Protein AF-A0A8X6XE04-F1 (afdb_monomer)

Secondary structure (DSSP, 8-state):
-----------------------S-STTTHHHHHHHHHHHHHHGGG-TT------GGG--PPP----TTEEEEEEEEGGGTEEEEEEEEPTTSB-----STTS--SEEEPTTEEEEEEGGGTEEEEEE-

Mean predicted aligned error: 15.9 Å

Solvent-accessible surface area (backbone atoms only — not comparable to full-atom values): 8586 Å² total; per-residue (Å²): 134,84,88,83,90,80,85,80,84,86,81,78,91,78,88,79,84,74,86,75,84,68,83,92,78,68,68,78,68,53,54,62,59,51,52,52,52,51,53,56,59,64,66,65,73,79,68,86,74,82,65,64,89,66,67,53,91,79,56,86,66,72,90,82,83,58,55,97,69,34,42,81,37,73,44,56,32,78,78,48,59,20,64,37,61,24,38,58,34,51,76,75,34,78,46,79,73,85,78,64,90,86,65,73,73,60,58,42,46,36,90,72,34,41,68,40,79,38,75,97,72,75,42,36,24,12,40,72,116

pLDDT: mean 76.39, std 16.83, range [42.0, 96.25]

Nearest PDB structures (foldseek):
  2n8k-assembly1_A  TM=3.925E-01  e=5.321E-02  Chilobrachys guangxiensis
  7uqz-assembly1_r  TM=2.158E-01  e=7.529E+00  Saccharomyces cerevisiae BY4741
  4v79-assembly1_BX  TM=2.069E-01  e=9.178E+00  Escherichia coli K-12

Sequence (129 aa):
MSKDLFLVDKEPHSTWSSETQTPLLIHHSYNKMFQIILLFITGIIVADAIGCVTDCKKVHCKPVHCSEDQMLVKNALNCGCCDQCRTIIRKGKHCNPSIFGGAPPTSQCVEGTSCTYVERYSTTLCIGR

Structure (mmCIF, N/CA/C/O backbone):
data_AF-A0A8X6XE04-F1
#
_entry.id   AF-A0A8X6XE04-F1
#
loop_
_atom_site.group_PDB
_atom_site.id
_atom_site.type_symbol
_atom_site.label_atom_id
_atom_site.label_alt_id
_atom_site.label_comp_id
_atom_site.label_asym_id
_atom_site.label_entity_id
_atom_site.label_seq_id
_atom_site.pdbx_PDB_ins_code
_atom_site.Cartn_x
_atom_site.Cartn_y
_atom_site.Cartn_z
_atom_site.occupancy
_atom_site.B_iso_or_equiv
_atom_site.auth_seq_id
_atom_site.auth_comp_id
_atom_site.auth_asym_id
_atom_site.auth_atom_id
_atom_site.pdbx_PDB_model_num
ATOM 1 N N . MET A 1 1 ? -37.042 38.194 44.219 1.00 42.00 1 MET A N 1
ATOM 2 C CA . MET A 1 1 ? -36.520 37.558 45.447 1.00 42.00 1 MET A CA 1
ATOM 3 C C . MET A 1 1 ? -35.286 36.753 45.068 1.00 42.00 1 MET A C 1
ATOM 5 O O . MET A 1 1 ? -35.310 36.132 44.018 1.00 42.00 1 MET A O 1
ATOM 9 N N . SER A 1 2 ? -34.243 36.864 45.893 1.00 48.72 2 SER A N 1
ATOM 10 C CA . SER A 1 2 ? -32.940 36.174 45.883 1.00 48.72 2 SER A CA 1
ATOM 11 C C . SER A 1 2 ? -31.986 36.363 44.698 1.00 48.72 2 SER A C 1
ATOM 13 O O . SER A 1 2 ? -32.032 35.681 43.681 1.00 48.72 2 SER A O 1
ATOM 15 N N . LYS A 1 3 ? -31.071 37.310 44.933 1.00 49.75 3 LYS A N 1
ATOM 16 C CA . LYS A 1 3 ? -29.657 37.292 44.541 1.00 49.75 3 LYS A CA 1
ATOM 17 C C . LYS A 1 3 ? -28.943 36.211 45.362 1.00 49.75 3 LYS A C 1
ATOM 19 O O . LYS A 1 3 ? -29.300 36.109 46.523 1.00 49.75 3 LYS A O 1
ATOM 24 N N . ASP A 1 4 ? -27.952 35.535 44.782 1.00 61.06 4 ASP A N 1
ATOM 25 C CA . ASP A 1 4 ? -26.745 34.958 45.418 1.00 61.06 4 ASP A CA 1
ATOM 26 C C . ASP A 1 4 ? -25.838 34.522 44.243 1.00 61.06 4 ASP A C 1
ATOM 28 O O . ASP A 1 4 ? -26.213 33.655 43.462 1.00 61.06 4 ASP A O 1
ATOM 32 N N . LEU A 1 5 ? -24.794 35.248 43.830 1.00 52.34 5 LEU A N 1
ATOM 33 C CA . LEU A 1 5 ? -23.562 35.631 44.530 1.00 52.34 5 LEU A CA 1
ATOM 34 C C . LEU A 1 5 ? -22.735 34.406 44.968 1.00 52.34 5 LEU A C 1
ATOM 36 O O . LEU A 1 5 ? -22.683 34.073 46.142 1.00 52.34 5 LEU A O 1
ATOM 40 N N . PHE A 1 6 ? -22.047 33.765 44.017 1.00 56.03 6 PHE A N 1
ATOM 41 C CA . PHE A 1 6 ? -20.896 32.913 44.324 1.00 56.03 6 PHE A CA 1
ATOM 42 C C . PHE A 1 6 ? -19.619 33.565 43.796 1.00 56.03 6 PHE A C 1
ATOM 44 O O . PHE A 1 6 ? -19.304 33.536 42.607 1.00 56.03 6 PHE A O 1
ATOM 51 N N . LEU A 1 7 ? -18.934 34.206 44.743 1.00 50.53 7 LEU A N 1
ATOM 52 C CA . LEU A 1 7 ? -17.514 34.520 44.722 1.00 50.53 7 LEU A CA 1
ATOM 53 C C . LEU A 1 7 ? -16.726 33.226 44.481 1.00 50.53 7 LEU A C 1
ATOM 55 O O . LEU A 1 7 ? -16.809 32.300 45.283 1.00 50.53 7 LEU A O 1
ATOM 59 N N . VAL A 1 8 ? -15.965 33.166 43.388 1.00 63.19 8 VAL A N 1
ATOM 60 C CA . VAL A 1 8 ? -14.845 32.227 43.275 1.00 63.19 8 VAL A CA 1
ATOM 61 C C . VAL A 1 8 ? -13.614 32.977 43.751 1.00 63.19 8 VAL A C 1
ATOM 63 O O . VAL A 1 8 ? -13.196 33.966 43.146 1.00 63.19 8 VAL A O 1
ATOM 66 N N . ASP A 1 9 ? -13.119 32.515 44.891 1.00 57.00 9 ASP A N 1
ATOM 67 C CA . ASP A 1 9 ? -11.968 33.036 45.603 1.00 57.00 9 ASP A CA 1
ATOM 68 C C . ASP A 1 9 ? -10.701 33.010 44.746 1.00 57.00 9 ASP A C 1
ATOM 70 O O . ASP A 1 9 ? -10.417 32.077 43.990 1.00 57.00 9 ASP A O 1
ATOM 74 N N . LYS A 1 10 ? -9.948 34.096 44.880 1.00 59.59 10 LYS A N 1
ATOM 75 C CA . LYS A 1 10 ? -8.674 34.362 44.229 1.00 59.59 10 LYS A CA 1
ATOM 76 C C . LYS A 1 10 ? -7.599 34.089 45.270 1.00 59.59 10 LYS A C 1
ATOM 78 O O . LYS A 1 10 ? -7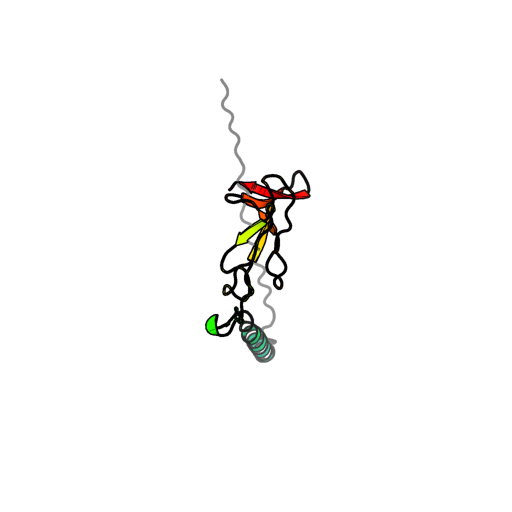.345 34.949 46.107 1.00 59.59 10 LYS A O 1
ATOM 83 N N . GLU A 1 11 ? -6.965 32.923 45.210 1.00 60.62 11 GLU A N 1
ATOM 84 C CA . GLU A 1 11 ? -5.843 32.589 46.094 1.00 60.62 11 GLU A CA 1
ATOM 85 C C . GLU A 1 11 ? -4.463 32.733 45.420 1.00 60.62 11 GLU A C 1
ATOM 87 O O . GLU A 1 11 ? -4.363 32.786 44.190 1.00 60.62 11 GLU A O 1
ATOM 92 N N . PRO A 1 12 ? -3.406 32.943 46.230 1.00 59.19 12 PRO A N 1
ATOM 93 C CA . PRO A 1 12 ? -2.361 33.913 45.937 1.00 59.19 12 PRO A CA 1
ATOM 94 C C . PRO A 1 12 ? -1.091 33.332 45.311 1.00 59.19 12 PRO A C 1
ATOM 96 O O . PRO A 1 12 ? -0.751 32.158 45.428 1.00 59.19 12 PRO A O 1
ATOM 99 N N . HIS A 1 13 ? -0.340 34.251 44.705 1.00 50.84 13 HIS A N 1
ATOM 100 C CA . HIS A 1 13 ? 1.069 34.120 44.365 1.00 50.84 13 HIS A CA 1
ATOM 101 C C . HIS A 1 13 ? 1.881 33.505 45.517 1.00 50.84 13 HIS A C 1
ATOM 103 O O . HIS A 1 13 ? 2.043 34.129 46.563 1.00 50.84 13 HIS A O 1
ATOM 109 N N . SER A 1 14 ? 2.497 32.348 45.275 1.00 54.44 14 SER A N 1
ATOM 110 C CA . SER A 1 14 ? 3.663 31.894 46.034 1.00 54.44 14 SER A CA 1
ATOM 111 C C . SER A 1 14 ? 4.869 31.817 45.102 1.00 54.44 14 SER A C 1
ATOM 113 O O . SER A 1 14 ? 5.127 30.812 44.441 1.00 54.44 14 SER A O 1
ATOM 115 N N . THR A 1 15 ? 5.598 32.926 45.046 1.00 53.62 15 THR A N 1
ATOM 116 C CA . THR A 1 15 ? 7.000 33.003 44.638 1.00 53.62 15 THR A CA 1
ATOM 117 C C . THR A 1 15 ? 7.838 32.077 45.517 1.00 53.62 15 THR A C 1
ATOM 119 O O . THR A 1 15 ? 8.136 32.414 46.660 1.00 53.62 15 THR A O 1
ATOM 122 N N . TRP A 1 16 ? 8.240 30.925 44.982 1.00 53.44 16 TRP A N 1
ATOM 123 C CA . TRP A 1 16 ? 9.353 30.144 45.518 1.00 53.44 16 TRP A CA 1
ATOM 124 C C . TRP A 1 16 ? 10.590 30.420 44.668 1.00 53.44 16 TRP A C 1
ATOM 126 O O . TRP A 1 16 ? 10.885 29.735 43.692 1.00 53.44 16 TRP A O 1
ATOM 136 N N . SER A 1 17 ? 11.300 31.483 45.039 1.00 54.09 17 SER A N 1
ATOM 137 C CA . SER A 1 17 ? 12.695 31.702 44.676 1.00 54.09 17 SER A CA 1
ATOM 138 C C . SER A 1 17 ? 13.555 30.769 45.527 1.00 54.09 17 SER A C 1
ATOM 140 O O . SER A 1 17 ? 13.799 31.025 46.705 1.00 54.09 17 SER A O 1
ATOM 142 N N . SER A 1 18 ? 13.999 29.665 44.941 1.00 54.28 18 SER A N 1
ATOM 143 C CA . SER A 1 18 ? 15.078 28.844 45.490 1.00 54.28 18 SER A CA 1
ATOM 144 C C . SER A 1 18 ? 16.199 28.799 44.462 1.00 54.28 18 SER A C 1
ATOM 146 O O . SER A 1 18 ? 16.392 27.807 43.764 1.00 54.28 18 SER A O 1
ATOM 148 N N . GLU A 1 19 ? 16.920 29.919 44.355 1.00 54.09 19 GLU A N 1
ATOM 149 C CA . GLU A 1 19 ? 18.238 29.977 43.723 1.00 54.09 19 GLU A CA 1
ATOM 150 C C . GLU A 1 19 ? 19.191 29.092 44.527 1.00 54.09 19 GLU A C 1
ATOM 152 O O . GLU A 1 19 ? 19.826 29.499 45.498 1.00 54.09 19 GLU A O 1
ATOM 157 N N . THR A 1 20 ? 19.273 27.831 44.124 1.00 56.44 20 THR A N 1
ATOM 158 C CA . THR A 1 20 ? 20.382 26.959 44.483 1.00 56.44 20 THR A CA 1
ATOM 159 C C . THR A 1 20 ? 21.559 27.378 43.610 1.00 56.44 20 THR A C 1
ATOM 161 O O . THR A 1 20 ? 21.728 26.902 42.488 1.00 56.44 20 THR A O 1
ATOM 164 N N . GLN A 1 21 ? 22.366 28.312 44.120 1.00 62.12 21 GLN A N 1
ATOM 165 C CA . GLN A 1 21 ? 23.692 28.598 43.580 1.00 62.12 21 GLN A CA 1
ATOM 166 C C . GLN A 1 21 ? 24.538 27.326 43.685 1.00 62.12 21 GLN A C 1
ATOM 168 O O . GLN A 1 21 ? 25.109 26.999 44.723 1.00 62.12 21 GLN A O 1
ATOM 173 N N . THR A 1 22 ? 24.569 26.570 42.594 1.00 59.16 22 THR A N 1
ATOM 174 C CA . THR A 1 22 ? 25.475 25.442 42.411 1.00 59.16 22 THR A CA 1
ATOM 175 C C . THR A 1 22 ? 26.845 25.995 42.003 1.00 59.16 22 THR A C 1
ATOM 177 O O . THR A 1 22 ? 26.917 26.881 41.148 1.00 59.16 22 THR A O 1
ATOM 180 N N . PRO A 1 23 ? 27.949 25.521 42.610 1.00 56.38 23 PRO A N 1
ATOM 181 C CA . PRO A 1 23 ? 29.283 26.028 42.325 1.00 56.38 23 PRO A CA 1
ATOM 182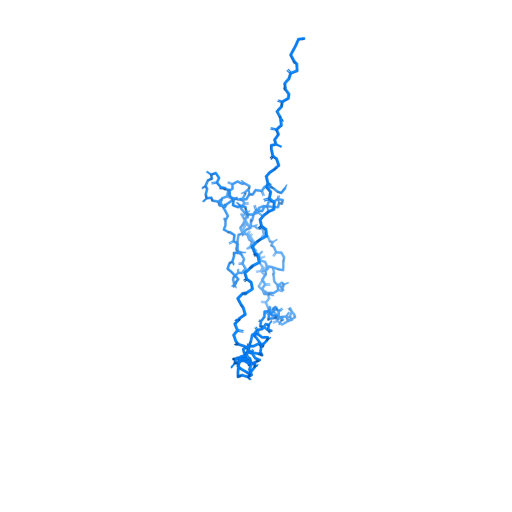 C C . PRO A 1 23 ? 29.666 25.791 40.859 1.00 56.38 23 PRO A C 1
ATOM 184 O O . PRO A 1 23 ? 29.702 24.673 40.345 1.00 56.38 23 PRO A O 1
ATOM 187 N N . LEU A 1 24 ? 29.978 26.906 40.210 1.00 56.41 24 LEU A N 1
ATOM 188 C CA . LEU A 1 24 ? 30.282 27.101 38.798 1.00 56.41 24 LEU A CA 1
ATOM 189 C C . LEU A 1 24 ? 31.705 26.605 38.468 1.00 56.41 24 LEU A C 1
ATOM 191 O O . LEU A 1 24 ? 32.550 27.369 38.022 1.00 56.41 24 LEU A O 1
ATOM 195 N N . LEU A 1 25 ? 32.011 25.330 38.734 1.00 52.31 25 LEU A N 1
ATOM 196 C CA . LEU A 1 25 ? 33.341 24.745 38.476 1.00 52.31 25 LEU A CA 1
ATOM 197 C C . LEU A 1 25 ? 33.299 23.363 37.796 1.00 52.31 25 LEU A C 1
ATOM 199 O O . LEU A 1 25 ? 34.255 22.601 37.869 1.00 52.31 25 LEU A O 1
ATOM 203 N N . ILE A 1 26 ? 32.223 23.055 37.060 1.00 51.81 26 ILE A N 1
ATOM 204 C CA . ILE A 1 26 ? 32.157 21.894 36.140 1.00 51.81 26 ILE A CA 1
ATOM 205 C C . ILE A 1 26 ? 31.746 22.331 34.714 1.00 51.81 26 ILE A C 1
ATOM 207 O O . ILE A 1 26 ? 31.305 21.534 33.897 1.00 51.81 26 ILE A O 1
ATOM 211 N N . HIS A 1 27 ? 31.903 23.610 34.352 1.00 49.47 27 HIS A N 1
ATOM 212 C CA . HIS A 1 27 ? 31.481 24.102 33.025 1.00 49.47 27 HIS A CA 1
ATOM 213 C C . HIS A 1 27 ? 32.553 24.027 31.925 1.00 49.47 27 HIS A C 1
ATOM 215 O O . HIS A 1 27 ? 32.223 24.144 30.746 1.00 49.47 27 HIS A O 1
ATOM 221 N N . HIS A 1 28 ? 33.828 23.793 32.258 1.00 49.88 28 HIS A N 1
ATOM 222 C CA . HIS A 1 28 ? 34.896 23.839 31.248 1.00 49.88 28 HIS A CA 1
ATOM 223 C C . HIS A 1 28 ? 35.244 22.492 30.600 1.00 49.88 28 HIS A C 1
ATOM 225 O O . HIS A 1 28 ? 35.709 22.482 29.462 1.00 49.88 28 HIS A O 1
ATOM 231 N N . SER A 1 29 ? 34.980 21.361 31.265 1.00 53.06 29 SER A N 1
ATOM 232 C CA . SER A 1 29 ? 35.264 20.029 30.699 1.00 53.06 29 SER A CA 1
ATOM 233 C C . SER A 1 29 ? 34.060 19.428 29.955 1.00 53.06 29 SER A C 1
ATOM 235 O O . SER A 1 29 ? 34.217 18.781 28.920 1.00 53.06 29 SER A O 1
ATOM 237 N N . TYR A 1 30 ? 32.835 19.745 30.393 1.00 55.88 30 TYR A N 1
ATOM 238 C CA . TYR A 1 30 ? 31.594 19.259 29.772 1.00 55.88 30 TYR A CA 1
ATOM 239 C C . TYR A 1 30 ? 31.325 19.869 28.382 1.00 55.88 30 TYR A C 1
ATOM 241 O O . TYR A 1 30 ? 30.626 19.289 27.555 1.00 55.88 30 TYR A O 1
ATOM 249 N N . ASN A 1 31 ? 31.940 21.019 28.087 1.00 60.78 31 ASN A N 1
ATOM 250 C CA . ASN A 1 31 ? 31.742 21.767 26.844 1.00 60.78 31 ASN A CA 1
ATOM 251 C C . ASN A 1 31 ? 32.300 21.030 25.608 1.00 60.78 31 ASN A C 1
ATOM 253 O O . ASN A 1 31 ? 31.743 21.116 24.517 1.00 60.78 31 ASN A O 1
ATOM 257 N N . LYS A 1 32 ? 33.384 20.256 25.768 1.00 62.91 32 LYS A N 1
ATOM 258 C CA . LYS A 1 32 ? 34.008 19.514 24.656 1.00 62.91 32 LYS A CA 1
ATOM 259 C C . LYS A 1 32 ? 33.276 18.214 24.336 1.00 62.91 32 LYS A C 1
ATOM 261 O O . LYS A 1 32 ? 33.085 17.899 23.166 1.00 62.91 32 LYS A O 1
ATOM 266 N N . MET A 1 33 ? 32.825 17.492 25.360 1.00 69.62 33 MET A N 1
ATOM 267 C CA . MET A 1 33 ? 32.078 16.244 25.177 1.00 69.62 33 MET A CA 1
ATOM 268 C C . MET A 1 33 ? 30.675 16.512 24.603 1.00 69.62 33 MET A C 1
ATOM 270 O O . MET A 1 33 ? 30.231 15.803 23.703 1.00 69.62 33 MET A O 1
ATOM 274 N N . PHE A 1 34 ? 30.023 17.597 25.036 1.00 73.81 34 PHE A N 1
ATOM 275 C CA . PHE A 1 34 ? 28.719 18.024 24.521 1.00 73.81 34 PHE A CA 1
ATOM 276 C C . PHE A 1 34 ? 28.767 18.469 23.047 1.00 73.81 34 PHE A C 1
ATOM 278 O O . PHE A 1 34 ? 27.878 18.122 22.271 1.00 73.81 34 PHE A O 1
ATOM 285 N N . GLN A 1 35 ? 29.836 19.158 22.621 1.00 75.88 35 GLN A N 1
ATOM 286 C CA . GLN A 1 35 ? 30.034 19.524 21.210 1.00 75.88 35 GLN A CA 1
ATOM 287 C C . GLN A 1 35 ? 30.178 18.303 20.289 1.00 75.88 35 GLN A C 1
ATOM 289 O O . GLN A 1 35 ? 29.646 18.313 19.181 1.00 75.88 35 GLN A O 1
ATOM 294 N N . ILE A 1 36 ? 30.851 17.241 20.745 1.00 79.69 36 ILE A N 1
ATOM 295 C CA . ILE A 1 36 ? 30.997 16.001 19.968 1.00 79.69 36 ILE A CA 1
ATOM 296 C C . ILE A 1 36 ? 29.637 15.309 19.815 1.00 79.69 36 ILE A C 1
ATOM 298 O O . ILE A 1 36 ? 29.276 14.913 18.710 1.00 79.69 36 ILE A O 1
ATOM 302 N N . ILE A 1 37 ? 28.846 15.227 20.888 1.00 80.94 37 ILE A N 1
ATOM 303 C CA . ILE A 1 37 ? 27.502 14.628 20.851 1.00 80.94 37 ILE A CA 1
ATOM 304 C C . ILE A 1 37 ? 26.581 15.390 19.882 1.00 80.94 37 ILE A C 1
ATOM 306 O O . ILE A 1 37 ? 25.889 14.764 19.081 1.00 80.94 37 ILE A O 1
ATOM 310 N N . LEU A 1 38 ? 26.619 16.728 19.878 1.00 75.38 38 LEU A N 1
ATOM 311 C CA . LEU A 1 38 ? 25.848 17.540 18.925 1.00 75.38 38 LEU A CA 1
ATOM 312 C C . LEU A 1 38 ? 26.277 17.326 17.461 1.00 75.38 38 LEU A C 1
ATOM 314 O O . LEU A 1 38 ? 25.423 17.294 16.571 1.00 75.38 38 LEU A O 1
ATOM 318 N N . LEU A 1 39 ? 27.573 17.129 17.198 1.00 75.38 39 LEU A N 1
ATOM 319 C CA . LEU A 1 39 ? 28.076 16.802 15.856 1.00 75.38 39 LEU A CA 1
ATOM 320 C C . LEU A 1 39 ? 27.624 15.409 15.387 1.00 75.38 39 LEU A C 1
ATOM 322 O O . LEU A 1 39 ? 27.261 15.246 14.224 1.00 75.38 39 LEU A O 1
ATOM 326 N N . PHE A 1 40 ? 27.570 14.417 16.281 1.00 72.75 40 PHE A N 1
ATOM 327 C CA . PHE A 1 40 ? 27.047 13.089 15.939 1.00 72.75 40 PHE A CA 1
ATOM 328 C C . PHE A 1 40 ? 25.531 13.093 15.696 1.00 72.75 40 PHE A C 1
ATOM 330 O O . PHE A 1 40 ? 25.069 12.443 14.761 1.00 72.75 40 PHE A O 1
ATOM 337 N N . ILE A 1 41 ? 24.756 13.855 16.476 1.00 70.06 41 ILE A N 1
ATOM 338 C CA . ILE A 1 41 ? 23.296 13.952 16.297 1.00 70.06 41 ILE A CA 1
ATOM 339 C C . ILE A 1 41 ? 22.943 14.650 14.976 1.00 70.06 41 ILE A C 1
ATOM 341 O O . ILE A 1 41 ? 22.040 14.205 14.272 1.00 70.06 41 ILE A O 1
ATOM 345 N N . THR A 1 42 ? 23.667 15.708 14.600 1.00 64.94 42 THR A N 1
ATOM 346 C CA . THR A 1 42 ? 23.415 16.432 13.339 1.00 64.94 42 THR A CA 1
ATOM 347 C C . THR A 1 42 ? 23.819 15.636 12.093 1.00 64.94 42 THR A C 1
ATOM 349 O O . THR A 1 42 ? 23.183 15.788 11.052 1.00 64.94 42 THR A O 1
ATOM 352 N N . GLY A 1 43 ? 24.808 14.739 12.191 1.00 61.88 43 GLY A N 1
ATOM 353 C CA . GLY A 1 43 ? 25.235 13.880 11.079 1.00 61.88 43 GLY A CA 1
ATOM 354 C C . GLY A 1 43 ? 24.237 12.783 10.679 1.00 61.88 43 GLY A C 1
ATOM 355 O O . GLY A 1 43 ? 24.247 12.344 9.531 1.00 61.88 43 GLY A O 1
ATOM 356 N N . ILE A 1 44 ? 23.349 12.353 11.583 1.00 59.69 44 ILE A N 1
ATOM 357 C CA . ILE A 1 44 ? 22.409 11.237 11.339 1.00 59.69 44 ILE A CA 1
ATOM 358 C C . ILE A 1 44 ? 21.156 11.682 10.550 1.00 59.69 44 ILE A C 1
ATOM 360 O O . ILE A 1 44 ? 20.435 10.848 10.011 1.00 59.69 44 ILE A O 1
ATOM 364 N N . ILE A 1 45 ? 20.913 12.988 10.393 1.00 57.06 45 ILE A N 1
ATOM 365 C CA . ILE A 1 45 ? 19.644 13.519 9.852 1.00 57.06 45 ILE A CA 1
ATOM 366 C C . ILE A 1 45 ? 19.546 13.429 8.306 1.00 57.06 45 ILE A C 1
ATOM 368 O O . ILE A 1 45 ? 18.523 13.774 7.726 1.00 57.06 45 ILE A O 1
ATOM 372 N N . VAL A 1 46 ? 20.562 12.921 7.594 1.00 55.19 46 VAL A N 1
ATOM 373 C CA . VAL A 1 46 ? 20.607 12.963 6.110 1.00 55.19 46 VAL A CA 1
ATOM 374 C C . VAL A 1 46 ? 20.333 11.611 5.424 1.00 55.19 46 VAL A C 1
ATOM 376 O O . VAL A 1 46 ? 20.785 11.389 4.304 1.00 55.19 46 VAL A O 1
ATOM 379 N N . ALA A 1 47 ? 19.603 10.687 6.056 1.00 54.75 47 ALA A N 1
ATOM 380 C CA . ALA A 1 47 ? 19.365 9.357 5.472 1.00 54.75 47 ALA A CA 1
ATOM 381 C C . ALA A 1 47 ? 17.961 9.112 4.877 1.00 54.75 47 ALA A C 1
ATOM 383 O O . ALA A 1 47 ? 17.777 8.101 4.204 1.00 54.75 47 ALA A O 1
ATOM 384 N N . ASP A 1 48 ? 16.992 10.023 5.020 1.00 51.12 48 ASP A N 1
ATOM 385 C CA . ASP A 1 48 ? 15.594 9.731 4.632 1.00 51.12 48 ASP A CA 1
ATOM 386 C C . ASP A 1 48 ? 15.192 10.190 3.217 1.00 51.12 48 ASP A C 1
ATOM 388 O O . ASP A 1 48 ? 14.025 10.126 2.835 1.00 51.12 48 ASP A O 1
ATOM 392 N N . ALA A 1 49 ? 16.154 10.613 2.391 1.00 51.34 49 ALA A N 1
ATOM 393 C CA . ALA A 1 49 ? 15.907 11.065 1.019 1.00 51.34 49 ALA A CA 1
ATOM 394 C C . ALA A 1 49 ? 16.350 10.067 -0.066 1.00 51.34 49 ALA A C 1
ATOM 396 O O . ALA A 1 49 ? 16.486 10.452 -1.227 1.00 51.34 49 ALA A O 1
ATOM 397 N N . ILE A 1 50 ? 16.498 8.770 0.243 1.00 54.62 50 ILE A N 1
ATOM 398 C CA . ILE A 1 50 ? 16.539 7.718 -0.799 1.00 54.62 50 ILE A CA 1
ATOM 399 C C . ILE A 1 50 ? 15.104 7.477 -1.312 1.00 54.62 50 ILE A C 1
ATOM 401 O O . ILE A 1 50 ? 14.588 6.364 -1.381 1.00 54.62 50 ILE A O 1
ATOM 405 N N . GLY A 1 51 ? 14.412 8.568 -1.635 1.00 59.50 51 GLY A N 1
ATOM 406 C CA . GLY A 1 51 ? 13.128 8.560 -2.297 1.00 59.50 51 GLY A CA 1
ATOM 407 C C . GLY A 1 51 ? 13.361 8.151 -3.738 1.00 59.50 51 GLY A C 1
ATOM 408 O O . GLY A 1 51 ? 13.703 8.982 -4.566 1.00 59.50 51 GLY A O 1
ATOM 409 N N . CYS A 1 52 ? 13.215 6.858 -4.012 1.00 68.75 52 CYS A N 1
ATOM 410 C CA . CYS A 1 52 ? 12.791 6.334 -5.306 1.00 68.75 52 CYS A CA 1
ATOM 411 C C . CYS A 1 52 ? 13.354 7.072 -6.546 1.00 68.75 52 CYS A C 1
ATOM 413 O O . CYS A 1 52 ? 12.606 7.566 -7.387 1.00 68.75 52 CYS A O 1
ATOM 415 N N . VAL A 1 53 ? 14.682 7.137 -6.696 1.00 64.88 53 VAL A N 1
ATOM 416 C CA . VAL A 1 53 ? 15.327 7.693 -7.899 1.00 64.88 53 VAL A CA 1
ATOM 417 C C . VAL A 1 53 ? 15.327 6.619 -8.984 1.00 64.88 53 VAL A C 1
ATOM 419 O O . VAL A 1 53 ? 16.307 5.901 -9.168 1.00 64.88 53 VAL A O 1
ATOM 422 N N . THR A 1 54 ? 14.202 6.461 -9.680 1.00 72.38 54 THR A N 1
ATOM 423 C CA . THR A 1 54 ? 14.095 5.481 -10.769 1.00 72.38 54 THR A CA 1
ATOM 424 C C . THR A 1 54 ? 13.685 6.180 -12.051 1.00 72.38 54 THR A C 1
ATOM 426 O O . THR A 1 54 ? 12.637 6.813 -12.121 1.00 72.38 54 THR A O 1
ATOM 429 N N . ASP A 1 55 ? 14.521 6.070 -13.081 1.00 86.06 55 ASP A N 1
ATOM 430 C CA . ASP A 1 55 ? 14.166 6.505 -14.428 1.00 86.06 55 ASP A CA 1
ATOM 431 C C . ASP A 1 55 ? 13.194 5.484 -15.029 1.00 86.06 55 ASP A C 1
ATOM 433 O O . ASP A 1 55 ? 13.593 4.364 -15.363 1.00 86.06 55 ASP A O 1
ATOM 437 N N . CYS A 1 56 ? 11.921 5.863 -15.178 1.00 86.19 56 CYS A N 1
ATOM 438 C CA . CYS A 1 56 ? 10.886 4.985 -15.725 1.00 86.19 56 CYS A CA 1
ATOM 439 C C . CYS A 1 56 ? 11.215 4.456 -17.128 1.00 86.19 56 CYS A C 1
ATOM 441 O O . CYS A 1 56 ? 10.700 3.411 -17.512 1.00 86.19 56 CYS A O 1
ATOM 443 N N . LYS A 1 57 ? 12.122 5.103 -17.876 1.00 87.12 57 LYS A N 1
ATOM 444 C CA . LYS A 1 57 ? 12.583 4.614 -19.187 1.00 87.12 57 LYS A CA 1
ATOM 445 C C . LYS A 1 57 ? 13.370 3.306 -19.103 1.00 87.12 57 LYS A C 1
ATOM 447 O O . LYS A 1 57 ? 13.440 2.576 -20.086 1.00 87.12 57 LYS A O 1
ATOM 452 N N . LYS A 1 58 ? 13.978 3.019 -17.949 1.00 88.06 58 LYS A N 1
ATOM 453 C CA . LYS A 1 58 ? 14.746 1.790 -17.691 1.00 88.06 58 LYS A CA 1
ATOM 454 C C . LYS A 1 58 ? 13.909 0.715 -16.994 1.00 88.06 58 LYS A C 1
ATOM 456 O O . LYS A 1 58 ? 14.391 -0.396 -16.787 1.00 88.06 58 LYS A O 1
ATOM 461 N N . VAL A 1 59 ? 12.676 1.040 -16.606 1.00 89.12 59 VAL A N 1
ATOM 462 C CA . VAL A 1 59 ? 11.783 0.127 -15.896 1.00 89.12 59 VAL A CA 1
ATOM 463 C C . VAL A 1 59 ? 10.949 -0.647 -16.910 1.00 89.12 59 VAL A C 1
ATOM 465 O O . VAL A 1 59 ? 10.142 -0.085 -17.643 1.00 89.12 59 VAL A O 1
ATOM 468 N N . HIS A 1 60 ? 11.105 -1.967 -16.917 1.00 91.44 60 HIS A N 1
ATOM 469 C CA . HIS A 1 60 ? 10.248 -2.848 -17.701 1.00 91.44 60 HIS A CA 1
ATOM 470 C C . HIS A 1 60 ? 8.964 -3.158 -16.925 1.00 91.44 60 HIS A C 1
ATOM 472 O O . HIS A 1 60 ? 8.950 -4.005 -16.029 1.00 91.44 60 HIS A O 1
ATOM 478 N N . CYS A 1 61 ? 7.875 -2.470 -17.268 1.00 90.31 61 CYS A N 1
ATOM 479 C CA . CYS A 1 61 ? 6.552 -2.762 -16.727 1.00 90.31 61 CYS A CA 1
ATOM 480 C C . CYS A 1 61 ? 5.921 -3.950 -17.458 1.00 90.31 61 CYS A C 1
ATOM 482 O O . CYS A 1 61 ? 5.943 -4.027 -18.686 1.00 90.31 61 CYS A O 1
ATOM 484 N N . LYS A 1 62 ? 5.331 -4.876 -16.700 1.00 92.12 62 LYS A N 1
ATOM 485 C CA . LYS A 1 62 ? 4.524 -5.952 -17.282 1.00 92.12 62 LYS A CA 1
ATOM 486 C C . LYS A 1 62 ? 3.148 -5.398 -17.663 1.00 92.12 62 LYS A C 1
ATOM 488 O O . LYS A 1 62 ? 2.619 -4.586 -16.903 1.00 92.12 62 LYS A O 1
ATOM 493 N N . PRO A 1 63 ? 2.553 -5.828 -18.790 1.00 91.69 63 PRO A N 1
ATOM 494 C CA . PRO A 1 63 ? 1.160 -5.517 -19.074 1.00 91.69 63 PRO A CA 1
ATOM 495 C C . PRO A 1 63 ? 0.289 -6.099 -17.962 1.00 91.69 63 PRO A C 1
ATOM 497 O O . PRO A 1 63 ? 0.499 -7.234 -17.526 1.00 91.69 63 PRO A O 1
ATOM 500 N N . VAL A 1 64 ? -0.659 -5.302 -17.480 1.00 92.06 64 VAL A N 1
ATOM 501 C CA . VAL A 1 64 ? -1.497 -5.664 -16.338 1.00 92.06 64 VAL A CA 1
ATOM 502 C C . VAL A 1 64 ? -2.936 -5.837 -16.808 1.00 92.06 64 VAL A C 1
ATOM 504 O O . VAL A 1 64 ? -3.492 -4.969 -17.481 1.00 92.06 64 VAL A O 1
ATOM 507 N N . HIS A 1 65 ? -3.543 -6.963 -16.446 1.00 94.25 65 HIS A N 1
ATOM 508 C CA . HIS A 1 65 ? -4.962 -7.233 -16.647 1.00 94.25 65 HIS A CA 1
ATOM 509 C C . HIS A 1 65 ? -5.591 -7.515 -15.289 1.00 94.25 65 HIS A C 1
ATOM 511 O O . HIS A 1 65 ? -5.178 -8.441 -14.593 1.00 94.25 65 HIS A O 1
ATOM 517 N N . CYS A 1 66 ? -6.540 -6.669 -14.897 1.00 92.69 66 CYS A N 1
ATOM 518 C CA . CYS A 1 66 ? -7.208 -6.778 -13.607 1.00 92.69 66 CYS A CA 1
ATOM 519 C C . CYS A 1 66 ? -8.391 -7.735 -13.697 1.00 92.69 66 CYS A C 1
ATOM 521 O O . CYS A 1 66 ? -9.082 -7.783 -14.714 1.00 92.69 66 CYS A O 1
ATOM 523 N N . SER A 1 67 ? -8.609 -8.483 -12.618 1.00 93.31 67 SER A N 1
ATOM 524 C CA . SER A 1 67 ? -9.826 -9.281 -12.439 1.00 93.31 67 SER A CA 1
ATOM 525 C C . SER A 1 67 ? -11.034 -8.374 -12.153 1.00 93.31 67 SER A C 1
ATOM 527 O O . SER A 1 67 ? -10.861 -7.191 -11.864 1.00 93.31 67 SER A O 1
ATOM 529 N N . GLU A 1 68 ? -12.257 -8.910 -12.225 1.00 89.94 68 GLU A N 1
ATOM 530 C CA . GLU A 1 68 ? -13.506 -8.143 -12.029 1.00 89.94 68 GLU A CA 1
ATOM 531 C C . GLU A 1 68 ? -13.611 -7.451 -10.655 1.00 89.94 68 GLU A C 1
ATOM 533 O O . GLU A 1 68 ? -14.303 -6.445 -10.503 1.00 89.94 68 GLU A O 1
ATOM 538 N N . ASP A 1 69 ? -12.920 -7.974 -9.644 1.00 87.56 69 ASP A N 1
ATOM 539 C CA . ASP A 1 69 ? -12.872 -7.472 -8.268 1.00 87.56 69 ASP A CA 1
ATOM 540 C C . ASP A 1 69 ? -11.692 -6.517 -7.999 1.00 87.56 69 ASP A C 1
ATOM 542 O O . ASP A 1 69 ? -11.488 -6.045 -6.871 1.00 87.56 69 ASP A O 1
ATOM 546 N N . GLN A 1 70 ? -10.917 -6.208 -9.038 1.00 92.00 70 GLN A N 1
ATOM 547 C CA . GLN A 1 70 ? -9.732 -5.371 -8.970 1.00 92.00 70 GLN A CA 1
ATOM 548 C C . GLN A 1 70 ? -9.879 -4.117 -9.828 1.00 92.00 70 GLN A C 1
ATOM 550 O O . GLN A 1 70 ? -10.539 -4.099 -10.863 1.00 92.00 70 GLN A O 1
ATOM 555 N N . MET A 1 71 ? -9.191 -3.057 -9.417 1.00 90.69 71 MET A N 1
ATOM 556 C CA . MET A 1 71 ? -9.106 -1.814 -10.173 1.00 90.69 71 MET A CA 1
ATOM 557 C C . MET A 1 71 ? -7.672 -1.570 -10.620 1.00 90.69 71 MET A C 1
ATOM 559 O O . MET A 1 71 ? -6.728 -1.758 -9.848 1.00 90.69 71 MET A O 1
ATOM 563 N N . LEU A 1 72 ? -7.519 -1.115 -11.862 1.00 91.44 72 LEU A N 1
ATOM 564 C CA . LEU A 1 72 ? -6.238 -0.661 -12.380 1.00 91.44 72 LEU A CA 1
ATOM 565 C C . LEU A 1 72 ? -5.880 0.678 -11.731 1.00 91.44 72 LEU A C 1
ATOM 567 O O . LEU A 1 72 ? -6.546 1.690 -11.953 1.00 91.44 72 LEU A O 1
ATOM 571 N N . VAL A 1 73 ? -4.808 0.685 -10.949 1.00 89.19 73 VAL A N 1
ATOM 572 C CA . VAL A 1 73 ? -4.229 1.890 -10.363 1.00 89.19 73 VAL A CA 1
ATOM 573 C C . VAL A 1 73 ? -2.973 2.237 -11.142 1.00 89.19 73 VAL A C 1
ATOM 575 O O . VAL A 1 73 ? -2.023 1.454 -11.203 1.00 89.19 73 VAL A O 1
ATOM 578 N N . LYS A 1 74 ? -2.982 3.421 -11.755 1.00 91.00 74 LYS A N 1
ATOM 579 C CA . LYS A 1 74 ? -1.848 3.902 -12.541 1.00 91.00 74 LYS A CA 1
ATOM 580 C C . LYS A 1 74 ? -0.684 4.291 -11.643 1.00 91.00 74 LYS A C 1
ATOM 582 O O . LYS A 1 74 ? -0.919 4.810 -10.551 1.00 91.00 74 LYS A O 1
ATOM 587 N N . ASN A 1 75 ? 0.547 4.096 -12.120 1.00 88.75 75 ASN A N 1
ATOM 588 C CA . ASN A 1 75 ? 1.761 4.560 -11.433 1.00 88.75 75 ASN A CA 1
ATOM 589 C C . ASN A 1 75 ? 1.825 4.111 -9.955 1.00 88.75 75 ASN A C 1
ATOM 591 O O . ASN A 1 75 ? 2.152 4.885 -9.057 1.00 88.75 75 ASN A O 1
ATOM 595 N N . ALA A 1 76 ? 1.452 2.862 -9.683 1.00 86.19 76 ALA A N 1
ATOM 596 C CA . ALA A 1 76 ? 1.357 2.311 -8.332 1.00 86.19 76 ALA A CA 1
ATOM 597 C C . ALA A 1 76 ? 2.594 1.499 -7.913 1.00 86.19 76 ALA A C 1
ATOM 599 O O . ALA A 1 76 ? 2.834 1.319 -6.718 1.00 86.19 76 ALA A O 1
ATOM 600 N N . LEU A 1 77 ? 3.368 1.009 -8.883 1.00 86.19 77 LEU A N 1
ATOM 601 C CA . LEU A 1 77 ? 4.554 0.174 -8.695 1.00 86.19 77 LEU A CA 1
ATOM 602 C C . LEU A 1 77 ? 5.819 0.880 -9.186 1.00 86.19 77 LEU A C 1
ATOM 604 O O . LEU A 1 77 ? 5.751 1.828 -9.970 1.00 86.19 77 LEU A O 1
ATOM 608 N N . ASN A 1 78 ? 6.978 0.375 -8.748 1.00 85.44 78 ASN A N 1
ATOM 609 C CA . ASN A 1 78 ? 8.306 0.815 -9.188 1.00 85.44 78 ASN A CA 1
ATOM 610 C C . ASN A 1 78 ? 8.446 2.338 -9.164 1.00 85.44 78 ASN A C 1
ATOM 612 O O . ASN A 1 78 ? 8.625 2.961 -10.205 1.00 85.44 78 ASN A O 1
ATOM 616 N N . CYS A 1 79 ? 8.297 2.939 -7.981 1.00 83.94 79 CYS A N 1
ATOM 617 C CA . CYS A 1 79 ? 8.448 4.385 -7.802 1.00 83.94 79 CYS A CA 1
ATOM 618 C C . CYS A 1 79 ? 7.491 5.241 -8.648 1.00 83.94 79 CYS A C 1
ATOM 620 O O . CYS A 1 79 ? 7.790 6.391 -8.952 1.00 83.94 79 CYS A O 1
ATOM 622 N N . GLY A 1 80 ? 6.339 4.686 -9.026 1.00 87.62 80 GLY A N 1
ATOM 623 C CA . GLY A 1 80 ? 5.356 5.380 -9.848 1.00 87.62 80 GLY A CA 1
ATOM 624 C C . GLY A 1 80 ? 5.534 5.194 -11.352 1.00 87.62 80 GLY A C 1
ATOM 625 O O . GLY A 1 80 ? 4.938 5.939 -12.117 1.00 87.62 80 GLY A O 1
ATOM 626 N N . CYS A 1 81 ? 6.326 4.216 -11.791 1.00 89.69 81 CYS A N 1
ATOM 627 C CA . CYS A 1 81 ? 6.535 3.952 -13.215 1.00 89.69 81 CYS A CA 1
ATOM 628 C C . CYS A 1 81 ? 5.550 2.945 -13.814 1.00 89.69 81 CYS A C 1
ATOM 630 O O . CYS A 1 81 ? 5.317 2.977 -15.019 1.00 89.69 81 CYS A O 1
ATOM 632 N N . CYS A 1 82 ? 5.017 2.023 -13.008 1.00 91.25 82 CYS A N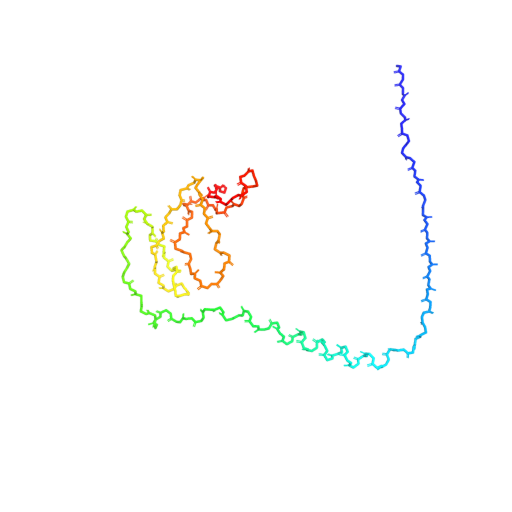 1
ATOM 633 C CA . CYS A 1 82 ? 4.181 0.935 -13.511 1.00 91.25 82 CYS A CA 1
ATOM 634 C C . CYS A 1 82 ? 2.784 0.949 -12.903 1.00 91.25 82 CYS A C 1
ATOM 636 O O . CYS A 1 82 ? 2.599 1.251 -11.721 1.00 91.25 82 CYS A O 1
ATOM 638 N N . ASP A 1 83 ? 1.814 0.534 -13.708 1.00 93.88 83 ASP A N 1
ATOM 639 C CA . ASP A 1 83 ? 0.449 0.297 -13.258 1.00 93.88 83 ASP A CA 1
ATOM 640 C C . ASP A 1 83 ? 0.369 -0.980 -12.404 1.00 93.88 83 ASP A C 1
ATOM 642 O O . ASP A 1 83 ? 1.218 -1.872 -12.491 1.00 93.88 83 ASP A O 1
ATOM 646 N N . GLN A 1 84 ? -0.655 -1.074 -11.558 1.00 93.06 84 GLN A N 1
ATOM 647 C CA . GLN A 1 84 ? -0.905 -2.228 -10.696 1.00 93.06 84 GLN A CA 1
ATOM 648 C C . GLN A 1 84 ? -2.405 -2.447 -10.522 1.00 93.06 84 GLN A C 1
ATOM 650 O O . GLN A 1 84 ? -3.158 -1.494 -10.344 1.00 93.06 84 GLN A O 1
ATOM 655 N N . CYS A 1 85 ? -2.842 -3.703 -10.484 1.00 92.38 85 CYS A N 1
ATOM 656 C CA . CYS A 1 85 ? -4.191 -4.028 -10.034 1.00 92.38 85 CYS A CA 1
ATOM 657 C C . CYS A 1 85 ? -4.249 -4.036 -8.508 1.00 92.38 85 CYS A C 1
ATOM 659 O O . CYS A 1 85 ? -3.434 -4.692 -7.853 1.00 92.38 85 CYS A O 1
ATOM 661 N N . ARG A 1 86 ? -5.219 -3.323 -7.939 1.00 91.81 86 ARG A N 1
ATOM 662 C CA . ARG A 1 86 ? -5.495 -3.347 -6.501 1.00 91.81 86 ARG A CA 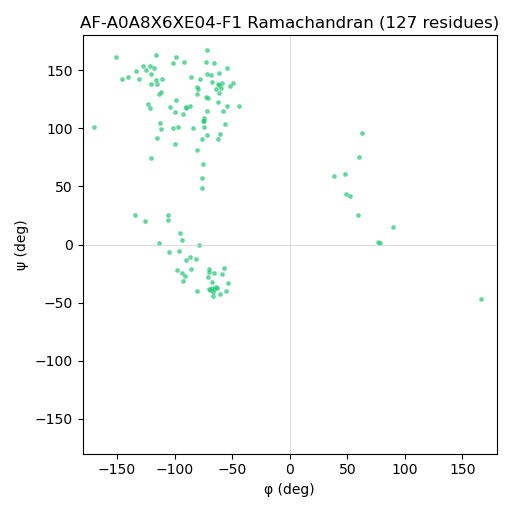1
ATOM 663 C C . ARG A 1 86 ? -6.871 -3.915 -6.234 1.00 91.81 86 ARG A C 1
ATOM 665 O O . ARG A 1 86 ? -7.828 -3.611 -6.941 1.00 91.81 86 ARG A O 1
ATOM 672 N N . THR A 1 87 ? -6.963 -4.702 -5.174 1.00 93.56 87 THR A N 1
ATOM 673 C CA . THR A 1 87 ? -8.243 -5.213 -4.679 1.00 93.56 87 THR A CA 1
ATOM 674 C C . THR A 1 87 ? -9.023 -4.063 -4.049 1.00 93.56 87 THR A C 1
ATOM 676 O O . THR A 1 87 ? -8.493 -3.379 -3.164 1.00 93.56 87 THR A O 1
ATOM 679 N N . ILE A 1 88 ? -10.264 -3.841 -4.488 1.00 92.75 88 ILE A N 1
ATOM 680 C CA . ILE A 1 88 ? -11.100 -2.758 -3.961 1.00 92.75 88 ILE A CA 1
ATOM 681 C C . ILE A 1 88 ? -11.850 -3.217 -2.713 1.00 92.75 88 ILE A C 1
ATOM 683 O O . ILE A 1 88 ? -12.698 -4.110 -2.744 1.00 92.75 88 ILE A O 1
ATOM 687 N N . ILE A 1 89 ? -11.578 -2.544 -1.600 1.00 93.88 89 ILE A N 1
ATOM 688 C CA . ILE A 1 89 ? -12.262 -2.759 -0.331 1.00 93.88 89 ILE A CA 1
ATOM 689 C C . ILE A 1 89 ? -13.474 -1.827 -0.269 1.00 93.88 89 ILE A C 1
ATOM 691 O O . ILE A 1 89 ? -13.353 -0.600 -0.287 1.00 93.88 89 ILE A O 1
ATOM 695 N N . ARG A 1 90 ? -14.671 -2.413 -0.188 1.00 94.38 90 ARG A N 1
ATOM 696 C CA . ARG A 1 90 ? -15.931 -1.660 -0.097 1.00 94.38 90 ARG A CA 1
ATOM 697 C C . ARG A 1 90 ? -16.027 -0.877 1.219 1.00 94.38 90 ARG A C 1
ATOM 699 O O . ARG A 1 90 ? -15.452 -1.261 2.237 1.00 94.38 90 ARG A O 1
ATOM 706 N N . LYS A 1 91 ? -16.828 0.193 1.218 1.00 95.56 91 LYS A N 1
ATOM 707 C CA . LYS A 1 91 ? -17.138 0.987 2.417 1.00 95.56 91 LYS A CA 1
ATOM 708 C C . LYS A 1 91 ? -17.629 0.092 3.566 1.00 95.56 91 LYS A C 1
ATOM 710 O O . LYS A 1 91 ? -18.438 -0.811 3.356 1.00 95.56 91 LYS A O 1
ATOM 715 N N . GLY A 1 92 ? -17.136 0.351 4.775 1.00 95.12 92 GLY A N 1
ATOM 716 C CA . GLY A 1 92 ? -17.476 -0.385 5.995 1.00 95.12 92 GLY A CA 1
ATOM 717 C C . GLY A 1 92 ? -16.813 -1.758 6.133 1.00 95.12 92 GLY A C 1
ATOM 718 O O . GLY A 1 92 ? -17.088 -2.456 7.104 1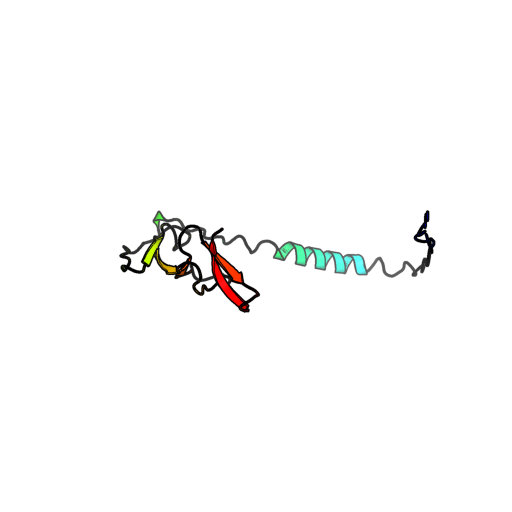.00 95.12 92 GLY A O 1
ATOM 719 N N . LYS A 1 93 ? -15.955 -2.171 5.191 1.00 96.25 93 LYS A N 1
ATOM 720 C CA . LYS A 1 93 ? -15.165 -3.403 5.306 1.00 96.25 93 LYS A CA 1
ATOM 721 C C . LYS A 1 93 ? -13.803 -3.134 5.936 1.00 96.25 93 LYS A C 1
ATOM 723 O O . LYS A 1 93 ? -13.303 -2.010 5.883 1.00 96.25 93 LYS A O 1
ATOM 728 N N . HIS A 1 94 ? -13.230 -4.189 6.512 1.00 95.19 94 HIS A N 1
ATOM 729 C CA . HIS A 1 94 ? -11.896 -4.161 7.096 1.00 95.19 94 HIS A CA 1
ATOM 730 C C . HIS A 1 94 ? -10.837 -3.826 6.056 1.00 95.19 94 HIS A C 1
ATOM 732 O O . HIS A 1 94 ? -10.855 -4.350 4.943 1.00 95.19 94 HIS A O 1
ATOM 738 N N . CYS A 1 95 ? -9.906 -2.972 6.451 1.00 93.25 95 CYS A N 1
ATOM 739 C CA . CYS A 1 95 ? -8.761 -2.575 5.650 1.00 93.25 95 CYS A CA 1
ATOM 740 C C . CYS A 1 95 ? -7.499 -2.628 6.503 1.00 93.25 95 CYS A C 1
ATOM 742 O O . CYS A 1 95 ? -7.557 -2.408 7.710 1.00 93.25 95 CYS A O 1
ATOM 744 N N . ASN A 1 96 ? -6.359 -2.914 5.878 1.00 88.88 96 ASN A N 1
ATOM 745 C CA . ASN A 1 96 ? -5.070 -2.862 6.552 1.00 88.88 96 ASN A CA 1
ATOM 746 C C . ASN A 1 96 ? -4.387 -1.536 6.183 1.00 88.88 96 ASN A C 1
ATOM 748 O O . ASN A 1 96 ? -4.112 -1.324 4.996 1.00 88.88 96 ASN A O 1
ATOM 752 N N . PRO A 1 97 ? -4.168 -0.610 7.132 1.00 79.06 97 PRO A N 1
ATOM 753 C CA . PRO A 1 97 ? -3.429 0.605 6.837 1.00 79.06 97 PRO A CA 1
ATOM 754 C C . PRO A 1 97 ? -2.013 0.221 6.391 1.00 79.06 97 PRO A C 1
ATOM 756 O O . PRO A 1 97 ? -1.333 -0.581 7.025 1.00 79.06 97 PRO A O 1
ATOM 759 N N . SER A 1 98 ? -1.568 0.771 5.264 1.00 70.00 98 SER A N 1
ATOM 760 C CA . SER A 1 98 ? -0.240 0.503 4.706 1.00 70.00 98 SER A CA 1
ATOM 761 C C . SER A 1 98 ? 0.824 1.257 5.514 1.00 70.00 98 SER A C 1
ATOM 763 O O . SER A 1 98 ? 1.370 2.245 5.036 1.00 70.00 98 SER A O 1
ATOM 765 N N . ILE A 1 99 ? 1.061 0.854 6.766 1.00 62.19 99 ILE A N 1
ATOM 766 C CA . ILE A 1 99 ? 1.970 1.557 7.693 1.00 62.19 99 ILE A CA 1
ATOM 767 C C . ILE A 1 99 ? 3.431 1.120 7.528 1.00 62.19 99 ILE A C 1
ATOM 769 O O . ILE A 1 99 ? 4.338 1.847 7.919 1.00 62.19 99 ILE A O 1
ATOM 773 N N . PHE A 1 100 ? 3.679 -0.056 6.946 1.00 56.81 100 PHE A N 1
ATOM 774 C CA . PHE A 1 100 ? 5.029 -0.594 6.803 1.00 56.81 100 PHE A CA 1
ATOM 775 C C . PHE A 1 100 ? 5.589 -0.291 5.414 1.00 56.81 100 PHE A C 1
ATOM 777 O O . PHE A 1 100 ? 5.240 -0.932 4.422 1.00 56.81 100 PHE A O 1
ATOM 784 N N . GLY A 1 101 ? 6.448 0.730 5.362 1.00 58.12 101 GLY A N 1
ATOM 785 C CA . GLY A 1 101 ? 7.190 1.1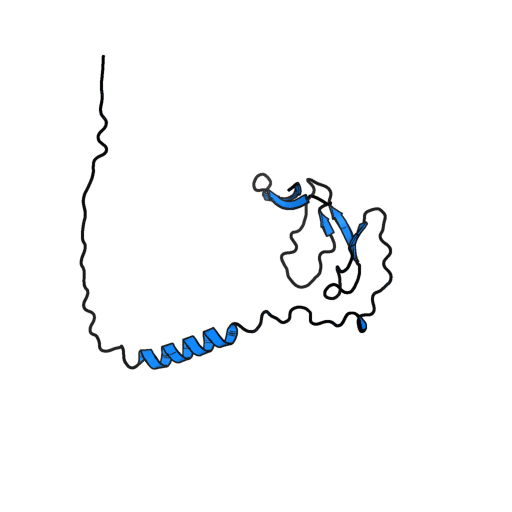25 4.171 1.00 58.12 101 GLY A CA 1
ATOM 786 C C . GLY A 1 101 ? 8.039 -0.033 3.654 1.00 58.12 101 GLY A C 1
ATOM 787 O O . GLY A 1 101 ? 8.952 -0.499 4.326 1.00 58.12 101 GLY A O 1
ATOM 788 N N . GLY A 1 102 ? 7.711 -0.521 2.462 1.00 64.06 102 GLY A N 1
ATOM 789 C CA . GLY A 1 102 ? 8.498 -1.547 1.783 1.00 64.06 102 GLY A CA 1
ATOM 790 C C . GLY A 1 102 ? 7.746 -2.175 0.620 1.00 64.06 102 GLY A C 1
ATOM 791 O O . GLY A 1 102 ? 8.277 -2.255 -0.483 1.00 64.06 102 GLY A O 1
ATOM 792 N N . ALA A 1 103 ? 6.481 -2.544 0.833 1.00 69.81 103 ALA A N 1
ATOM 793 C CA . ALA A 1 103 ? 5.627 -3.081 -0.220 1.00 69.81 103 ALA A CA 1
ATOM 794 C C . ALA A 1 103 ? 4.500 -2.092 -0.565 1.00 69.81 103 ALA A C 1
ATOM 796 O O . ALA A 1 103 ? 3.815 -1.611 0.340 1.00 69.81 103 ALA A O 1
ATOM 797 N N . PRO A 1 104 ? 4.268 -1.790 -1.855 1.00 71.50 104 PRO A N 1
ATOM 798 C CA . PRO A 1 104 ? 3.087 -1.047 -2.256 1.00 71.50 104 PRO A CA 1
ATOM 799 C C . PRO A 1 104 ? 1.829 -1.856 -1.905 1.00 71.50 104 PRO A C 1
ATOM 801 O O . PRO A 1 104 ? 1.805 -3.075 -2.107 1.00 71.50 104 PRO A O 1
ATOM 804 N N . PRO A 1 105 ? 0.776 -1.207 -1.385 1.00 77.38 105 PRO A N 1
ATOM 805 C CA . PRO A 1 105 ? -0.415 -1.906 -0.931 1.00 77.38 105 PRO A CA 1
ATOM 806 C C . PRO A 1 105 ? -1.115 -2.609 -2.097 1.00 77.38 105 PRO A C 1
ATOM 808 O O . PRO A 1 105 ? -1.340 -2.025 -3.158 1.00 77.38 105 PRO A O 1
ATOM 811 N N . THR A 1 106 ? -1.498 -3.865 -1.880 1.00 83.75 106 THR A N 1
ATOM 812 C CA . THR A 1 106 ? -2.237 -4.696 -2.849 1.00 83.75 106 THR A CA 1
ATOM 813 C C . THR A 1 106 ? -3.751 -4.501 -2.767 1.00 83.75 106 THR A C 1
ATOM 815 O O 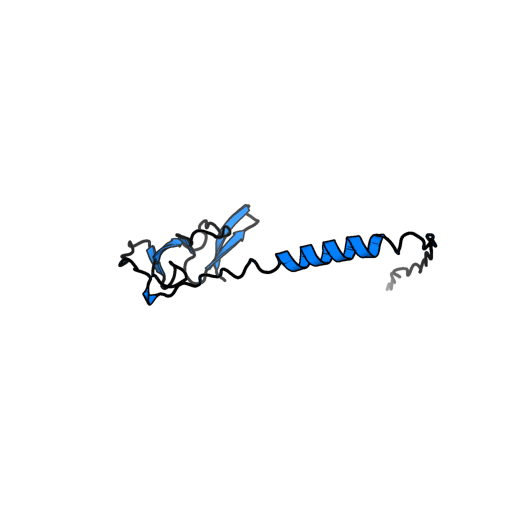. THR A 1 106 ? -4.493 -4.942 -3.646 1.00 83.75 106 THR A O 1
ATOM 818 N N . SER A 1 107 ? -4.222 -3.813 -1.728 1.00 89.94 107 SER A N 1
ATOM 819 C CA . SER A 1 107 ? -5.630 -3.513 -1.488 1.00 89.94 107 SER A CA 1
ATOM 820 C C . SER A 1 107 ? -5.824 -2.038 -1.167 1.00 89.94 107 SER A C 1
ATOM 822 O O . SER A 1 107 ? -5.013 -1.450 -0.449 1.00 89.94 107 SER A O 1
ATOM 824 N N . GLN A 1 108 ? -6.913 -1.451 -1.651 1.00 90.94 108 GLN A N 1
ATOM 825 C CA . GLN A 1 108 ? -7.246 -0.053 -1.405 1.00 90.94 108 GLN A CA 1
ATOM 826 C C . GLN A 1 108 ? -8.747 0.102 -1.169 1.00 90.94 108 GLN A C 1
ATOM 828 O O . GLN A 1 108 ? -9.558 -0.591 -1.778 1.00 90.94 108 GLN A O 1
ATOM 833 N N . CYS A 1 109 ? -9.120 1.013 -0.274 1.00 92.19 109 CYS A N 1
ATOM 834 C CA . CYS A 1 109 ? -10.514 1.386 -0.087 1.00 92.19 109 CYS A CA 1
ATOM 835 C C . CYS A 1 109 ? -11.104 1.997 -1.370 1.00 92.19 109 CYS A C 1
ATOM 837 O O . CYS A 1 109 ? -10.394 2.657 -2.129 1.00 92.19 109 CYS A O 1
ATOM 839 N N . VAL A 1 110 ? -12.399 1.780 -1.601 1.00 92.62 110 VAL A N 1
ATOM 840 C CA . VAL A 1 110 ? -13.133 2.360 -2.735 1.00 92.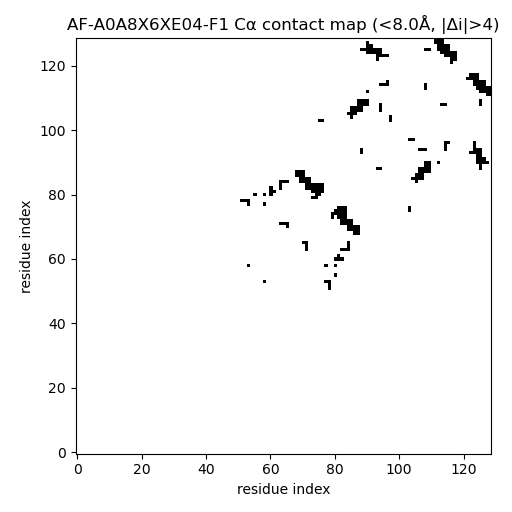62 110 VAL A CA 1
ATOM 841 C C . VAL A 1 110 ? -12.995 3.887 -2.773 1.00 92.62 110 VAL A C 1
ATOM 843 O O . VAL A 1 110 ? -12.812 4.534 -1.737 1.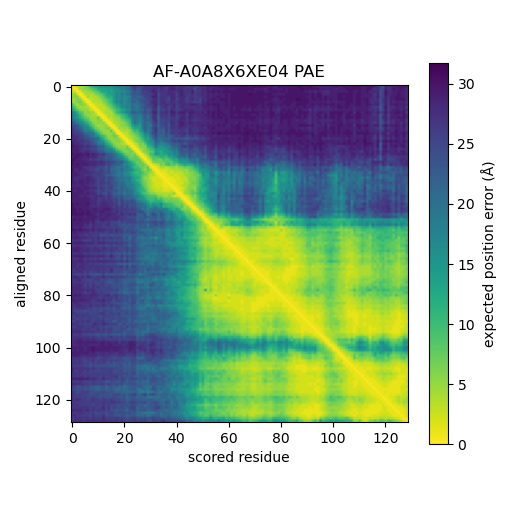00 92.62 110 VAL A O 1
ATOM 846 N N . GLU A 1 111 ? -13.083 4.465 -3.968 1.00 89.88 111 GLU A N 1
ATOM 847 C CA . GLU A 1 111 ? -12.990 5.910 -4.176 1.00 89.88 111 GLU A CA 1
ATOM 848 C C . GLU A 1 111 ? -13.907 6.698 -3.219 1.00 89.88 111 GLU A C 1
ATOM 850 O O . GLU A 1 111 ? -15.021 6.279 -2.899 1.00 89.88 111 GLU A O 1
ATOM 855 N N . GLY A 1 112 ? -13.396 7.817 -2.696 1.00 91.94 112 GLY A N 1
ATOM 856 C CA . GLY A 1 112 ? -14.086 8.630 -1.689 1.00 91.94 112 GLY A CA 1
ATOM 857 C C . GLY A 1 112 ? -14.023 8.086 -0.255 1.00 91.94 112 GLY A C 1
ATOM 858 O O . GLY A 1 112 ? -14.576 8.709 0.651 1.00 91.94 112 GLY A O 1
ATOM 859 N N . THR A 1 113 ? -13.341 6.961 -0.010 1.00 94.12 113 THR A N 1
ATOM 860 C CA . THR A 1 113 ? -13.159 6.402 1.340 1.00 94.12 113 THR A CA 1
ATOM 861 C C . THR A 1 113 ? -11.683 6.266 1.732 1.00 94.12 113 THR A C 1
ATOM 863 O O . THR A 1 113 ? -10.799 6.139 0.885 1.00 94.12 113 THR A O 1
ATOM 866 N N . SER A 1 114 ? -11.399 6.306 3.034 1.00 92.94 114 SER A N 1
ATOM 867 C CA . SER A 1 114 ? -10.072 6.104 3.624 1.00 92.94 114 SER A CA 1
ATOM 868 C C . SER A 1 114 ? -10.098 5.001 4.675 1.00 92.94 114 SER A C 1
ATOM 870 O O . SER A 1 114 ? -11.116 4.782 5.329 1.00 92.94 114 SER A O 1
ATOM 872 N N . CYS A 1 115 ? -8.970 4.310 4.843 1.00 92.75 115 CYS A N 1
ATOM 873 C CA . CYS A 1 115 ? -8.816 3.318 5.899 1.00 92.75 115 CYS A CA 1
ATOM 874 C C . CYS A 1 115 ? -8.623 4.030 7.242 1.00 92.75 115 CYS A C 1
ATOM 876 O O . CYS A 1 115 ? -7.562 4.602 7.489 1.00 92.75 115 CYS A O 1
ATOM 878 N N . THR A 1 116 ? -9.656 4.020 8.081 1.00 94.19 116 THR A N 1
ATOM 879 C CA . THR A 1 116 ? -9.710 4.776 9.336 1.00 94.19 116 THR A CA 1
ATOM 880 C C . THR A 1 116 ? -9.908 3.822 10.507 1.00 94.19 116 THR A C 1
ATOM 882 O O . THR A 1 116 ? -10.700 2.881 10.423 1.00 94.19 116 THR A O 1
ATOM 885 N N . TYR A 1 117 ? -9.191 4.061 11.605 1.00 94.69 117 TYR A N 1
ATOM 886 C CA . TYR A 1 117 ? -9.390 3.328 12.852 1.00 94.69 117 TYR A CA 1
ATOM 887 C C . TYR A 1 117 ? -10.698 3.762 13.520 1.00 94.69 117 TYR A C 1
ATOM 889 O O . TYR A 1 117 ? -10.941 4.950 13.722 1.00 94.69 117 TYR A O 1
ATOM 897 N N . VAL A 1 118 ? -11.550 2.792 13.841 1.00 95.06 118 VAL A N 1
ATOM 898 C CA . VAL A 1 118 ? -12.848 2.994 14.482 1.00 95.06 118 VAL A CA 1
ATOM 899 C C . VAL A 1 118 ? -12.788 2.405 15.888 1.00 95.06 118 VAL A C 1
ATOM 901 O O . VAL A 1 118 ? -12.875 1.188 16.062 1.00 95.06 118 VAL A O 1
ATOM 904 N N . GLU A 1 119 ? -12.687 3.278 16.895 1.00 95.62 119 GLU A N 1
ATOM 905 C CA . GLU A 1 119 ? -12.547 2.898 18.311 1.00 95.62 119 GLU A CA 1
ATOM 906 C C . GLU A 1 119 ? -13.660 1.964 18.793 1.00 95.62 119 GLU A C 1
ATOM 908 O O . GLU A 1 119 ? -13.384 0.983 19.476 1.00 95.62 119 GLU A O 1
ATOM 913 N N . ARG A 1 120 ? -14.911 2.203 18.365 1.00 94.94 120 ARG A N 1
ATOM 914 C CA . ARG A 1 120 ? -16.080 1.394 18.762 1.00 94.94 120 ARG A CA 1
ATOM 915 C C . ARG A 1 120 ? -15.887 -0.108 18.513 1.00 94.94 120 ARG A C 1
ATOM 917 O O . ARG A 1 120 ? -16.441 -0.914 19.252 1.00 94.94 120 ARG A O 1
ATOM 924 N N . TYR A 1 121 ? -15.146 -0.473 17.470 1.00 92.88 121 TYR A N 1
ATOM 925 C CA . TYR A 1 121 ? -14.915 -1.867 17.082 1.00 92.88 121 TYR A CA 1
ATOM 926 C C . TYR A 1 121 ? -13.455 -2.294 17.258 1.00 92.88 121 TYR A C 1
ATOM 928 O O . TYR A 1 121 ? -13.118 -3.422 16.910 1.00 92.88 121 TYR A O 1
ATOM 936 N N . SER A 1 122 ? -12.591 -1.401 17.757 1.00 94.06 122 SER A N 1
ATOM 937 C CA . SER A 1 122 ? -11.144 -1.612 17.849 1.00 94.06 122 SER A CA 1
ATOM 938 C C . SER A 1 122 ? -10.540 -2.125 16.529 1.00 94.06 122 SER A C 1
ATOM 940 O O . SER A 1 122 ? -9.776 -3.089 16.489 1.00 94.06 122 SER A O 1
ATOM 942 N N . THR A 1 123 ? -10.963 -1.545 15.398 1.00 95.12 123 THR A N 1
ATOM 943 C CA . THR A 1 123 ? -10.583 -2.044 14.068 1.00 95.12 123 THR A CA 1
ATOM 944 C C . THR A 1 123 ? -10.531 -0.951 13.008 1.00 95.12 123 THR A C 1
ATOM 946 O O . THR A 1 123 ? -11.106 0.121 13.173 1.00 95.12 123 THR A O 1
ATOM 949 N N . THR A 1 124 ? -9.853 -1.224 11.898 1.00 94.94 124 THR A N 1
ATOM 950 C CA . THR A 1 124 ? -9.713 -0.316 10.757 1.00 94.94 124 THR A CA 1
ATOM 951 C C . THR A 1 124 ? -10.700 -0.663 9.651 1.00 94.94 124 THR A C 1
ATOM 953 O O . THR A 1 124 ? -10.734 -1.794 9.159 1.00 94.94 124 THR A O 1
ATOM 956 N N . LEU A 1 125 ? -11.503 0.321 9.245 1.00 95.75 125 LEU A N 1
ATOM 957 C CA . LEU A 1 125 ? -12.548 0.181 8.231 1.00 95.75 125 LEU A CA 1
ATOM 958 C C . LEU A 1 125 ? -12.398 1.244 7.138 1.00 95.75 125 LEU A C 1
ATOM 960 O O . LEU A 1 125 ? -11.907 2.344 7.389 1.00 95.75 125 LEU A O 1
ATOM 964 N N . CYS A 1 126 ? -12.880 0.949 5.932 1.00 95.25 126 CYS A N 1
ATOM 965 C CA . CYS A 1 126 ? -13.005 1.959 4.880 1.00 95.25 126 CYS A CA 1
ATOM 966 C C . CYS A 1 126 ? -14.193 2.896 5.169 1.00 95.25 126 CYS A C 1
ATOM 968 O O . CYS A 1 126 ? -15.351 2.503 4.999 1.00 95.25 126 CYS A O 1
ATOM 970 N N . ILE A 1 127 ? -13.921 4.131 5.589 1.00 95.69 127 ILE A N 1
ATOM 971 C CA . ILE A 1 127 ? -14.921 5.152 5.943 1.00 95.69 127 ILE A CA 1
ATOM 972 C C . ILE A 1 127 ? -14.893 6.283 4.905 1.00 95.69 127 ILE A C 1
ATOM 974 O O . ILE A 1 127 ? -13.832 6.621 4.393 1.00 95.69 127 ILE A O 1
ATOM 978 N N . GLY A 1 128 ? -16.059 6.837 4.553 1.00 92.50 128 GLY A N 1
ATOM 979 C CA . GLY A 1 128 ? -16.145 7.978 3.627 1.00 92.50 128 GLY A CA 1
ATOM 980 C C . GLY A 1 128 ? -15.550 9.240 4.244 1.00 92.50 128 GLY A C 1
ATOM 981 O O . GLY A 1 128 ? -15.737 9.446 5.442 1.00 92.50 128 GLY A O 1
ATOM 982 N N . ARG A 1 129 ? -14.828 10.027 3.442 1.00 77.00 129 ARG A N 1
ATOM 983 C CA . ARG A 1 129 ? -14.358 11.359 3.848 1.00 77.00 129 ARG A CA 1
ATOM 984 C C . ARG A 1 129 ? -15.500 12.363 3.921 1.00 77.00 129 ARG A C 1
ATOM 986 O O . ARG A 1 129 ? -16.464 12.200 3.140 1.00 77.00 129 ARG A O 1
#

Radius of gyration: 29.68 Å; Cα contacts (8 Å, |Δi|>4): 139; chains: 1; bounding box: 72×47×65 Å

Organism: NCBI:txid2747483

Foldseek 3Di:
DDDDDDDDDDDDDDDDPDPPPDDPDPPPPVVVVVVVVVVVVVVVPPDPPPQQPDDLVPDDEDDDDEDPQWDWDQLQDRNRNYIATAGEAEFFDADDPPPDPDDRHRHDYPPQWDFDQDPVVRGTGTHGD